Protein AF-A0A074LR70-F1 (afdb_monomer)

Foldseek 3Di:
DDDDDDDDDDDDDDDDDDDDPDDDDDDDDDDLQWDAAPVRKIWGFAADDPCLLVQLDQLADPVQDCDDVSVVLSLLSSLLSRTQDINNDGDDDHRHSVSSVVVCVVGDPVRVVVSSQSRCVNHVVNDDDD

Secondary structure (DSSP, 8-state):
----------------PPP--PPP---PPPPTTEEE-TTS-EEEE----HHHHHHHHHHH-TT---STHHHHHHHHHHHHHHEEEETTBPPP---SHHHHHHHHTTS-HHHHHHHHHHHHHHTT------

Radius of gyration: 28.45 Å; Cα contacts (8 Å, |Δi|>4): 104; chains: 1; bounding box: 38×55×102 Å

Structure (mmCIF, N/CA/C/O backbone):
data_AF-A0A074LR70-F1
#
_entry.id   AF-A0A074LR70-F1
#
loop_
_atom_site.group_PDB
_atom_site.id
_atom_site.type_symbol
_atom_site.label_atom_id
_atom_site.label_alt_id
_atom_site.label_comp_id
_atom_site.label_asym_id
_atom_site.label_entity_id
_atom_site.label_seq_id
_atom_site.pdbx_PDB_ins_code
_atom_site.Cartn_x
_atom_site.Cartn_y
_atom_site.Cartn_z
_atom_site.occupancy
_atom_site.B_iso_or_equiv
_atom_site.auth_seq_id
_atom_site.auth_comp_id
_atom_site.auth_asym_id
_atom_site.auth_atom_id
_atom_site.pdbx_PDB_model_num
ATOM 1 N N . MET A 1 1 ? -0.234 -35.221 83.833 1.00 46.09 1 MET A N 1
ATOM 2 C CA . MET A 1 1 ? -0.539 -33.878 83.289 1.00 46.09 1 MET A CA 1
ATOM 3 C C . MET A 1 1 ? -1.873 -33.954 82.556 1.00 46.09 1 MET A C 1
ATOM 5 O O . MET A 1 1 ? -2.263 -35.048 82.176 1.00 46.09 1 MET A O 1
ATOM 9 N N . GLN A 1 2 ? -2.589 -32.832 82.534 1.00 43.56 2 GLN A N 1
ATOM 10 C CA . GLN A 1 2 ? -4.048 -32.670 82.440 1.00 43.56 2 GLN A CA 1
ATOM 11 C C . GLN A 1 2 ? -4.675 -32.952 81.057 1.00 43.56 2 GLN A C 1
ATOM 13 O O . GLN A 1 2 ? -3.979 -33.012 80.049 1.00 43.56 2 GLN A O 1
ATOM 18 N N . ALA A 1 3 ? -6.004 -33.118 81.071 1.00 54.56 3 ALA A N 1
ATOM 19 C CA . ALA A 1 3 ? -6.923 -33.353 79.954 1.00 54.56 3 ALA A CA 1
ATOM 20 C C . ALA A 1 3 ? -7.466 -32.050 79.320 1.00 54.56 3 ALA A C 1
ATOM 22 O O . ALA A 1 3 ? -7.528 -31.045 80.021 1.00 54.56 3 ALA A O 1
ATOM 23 N N . GLN A 1 4 ? -7.909 -32.109 78.051 1.00 48.75 4 GLN A N 1
ATOM 24 C CA . GLN A 1 4 ? -8.969 -31.290 77.398 1.00 48.75 4 GLN A CA 1
ATOM 25 C C . GLN A 1 4 ? -9.062 -31.721 75.911 1.00 48.75 4 GLN A C 1
ATOM 27 O O . GLN A 1 4 ? -8.036 -31.737 75.241 1.00 48.75 4 GLN A O 1
ATOM 32 N N . GLU A 1 5 ? -10.123 -32.351 75.383 1.00 49.53 5 GLU A N 1
ATOM 33 C CA . GLU A 1 5 ? -11.541 -31.972 75.132 1.00 49.53 5 GLU A CA 1
ATOM 34 C C . GLU A 1 5 ? -11.805 -31.216 73.803 1.00 49.53 5 GLU A C 1
ATOM 36 O O . GLU A 1 5 ? -11.269 -30.135 73.615 1.00 49.53 5 GLU A O 1
ATOM 41 N N . PHE A 1 6 ? -12.673 -31.825 72.954 1.00 46.03 6 PHE A N 1
ATOM 42 C CA . PHE A 1 6 ? -13.785 -31.277 72.115 1.00 46.03 6 PHE A CA 1
ATOM 43 C C . PHE A 1 6 ? -13.500 -30.060 71.173 1.00 46.03 6 PHE A C 1
ATOM 45 O O . PHE A 1 6 ? -12.824 -29.126 71.559 1.00 46.03 6 PHE A O 1
ATOM 52 N N . ASN A 1 7 ? -14.002 -29.877 69.934 1.00 51.22 7 ASN A N 1
ATOM 53 C CA . ASN A 1 7 ? -15.257 -30.232 69.241 1.00 51.22 7 ASN A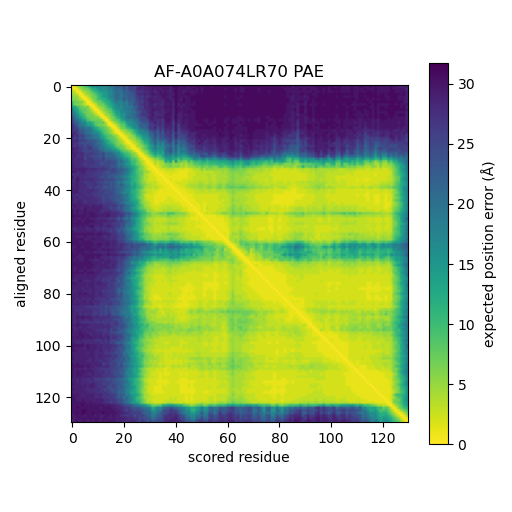 CA 1
ATOM 54 C C . ASN A 1 7 ? -15.158 -29.811 67.717 1.00 51.22 7 ASN A C 1
ATOM 56 O O . ASN A 1 7 ? -14.032 -29.735 67.233 1.00 51.22 7 ASN A O 1
ATOM 60 N N . PRO A 1 8 ? -16.221 -29.556 66.904 1.00 52.00 8 PRO A N 1
ATOM 61 C CA . PRO A 1 8 ? -16.494 -30.244 65.636 1.00 52.00 8 PRO A CA 1
ATOM 62 C C . PRO A 1 8 ? -16.495 -29.337 64.368 1.00 52.00 8 PRO A C 1
ATOM 64 O O . PRO A 1 8 ? -16.142 -28.164 64.399 1.00 52.00 8 PRO A O 1
ATOM 67 N N . GLN A 1 9 ? -16.904 -29.940 63.247 1.00 51.19 9 GLN A N 1
ATOM 68 C CA . GLN A 1 9 ? -17.071 -29.441 61.869 1.00 51.19 9 GLN A CA 1
ATOM 69 C C . GLN A 1 9 ? -17.508 -27.971 61.679 1.00 51.19 9 GLN A C 1
ATOM 71 O O . GLN A 1 9 ? -18.449 -27.505 62.316 1.00 51.19 9 GLN A O 1
ATOM 76 N N . VAL A 1 10 ? -16.934 -27.314 60.660 1.00 52.88 10 VAL A N 1
ATOM 77 C CA . VAL A 1 10 ? -17.506 -26.120 60.012 1.00 52.88 10 VAL A CA 1
ATOM 78 C C . VAL A 1 10 ? -17.756 -26.440 58.536 1.00 52.88 10 VAL A C 1
ATOM 80 O O . VAL A 1 10 ? -16.824 -26.671 57.767 1.00 52.88 10 VAL A O 1
ATOM 83 N N . VAL A 1 11 ? -19.035 -26.486 58.170 1.00 49.78 11 VAL A N 1
ATOM 84 C CA . VAL A 1 11 ? -19.542 -26.535 56.794 1.00 49.78 11 VAL A CA 1
ATOM 85 C C . VAL A 1 11 ? -19.452 -25.118 56.226 1.00 49.78 11 VAL A C 1
ATOM 87 O O . VAL A 1 11 ? -19.968 -24.187 56.837 1.00 49.78 11 VAL A O 1
ATOM 90 N N . VAL A 1 12 ? -18.789 -24.939 55.083 1.00 54.06 12 VAL A N 1
ATOM 91 C CA . VAL A 1 12 ? -18.760 -23.654 54.370 1.00 54.06 12 VAL A CA 1
ATOM 92 C C . VAL A 1 12 ? -19.828 -23.702 53.278 1.00 54.06 12 VAL A C 1
ATOM 94 O O . VAL A 1 12 ? -19.651 -24.367 52.260 1.00 54.06 12 VAL A O 1
ATOM 97 N N . GLU A 1 13 ? -20.953 -23.026 53.513 1.00 47.84 13 GLU A N 1
ATOM 98 C CA . GLU A 1 13 ? -21.929 -22.684 52.475 1.00 47.84 13 GLU A CA 1
ATOM 99 C C . GLU A 1 13 ? -21.317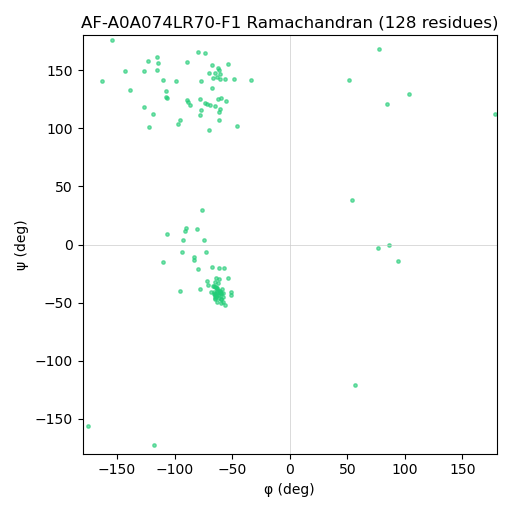 -21.635 51.537 1.00 47.84 13 GLU A C 1
ATOM 101 O O . GLU A 1 13 ? -20.962 -20.537 51.962 1.00 47.84 13 GLU A O 1
ATOM 106 N N . THR A 1 14 ? -21.200 -21.958 50.251 1.00 51.75 14 THR A N 1
ATOM 107 C CA . THR A 1 14 ? -20.875 -20.991 49.198 1.00 51.75 14 THR A CA 1
ATOM 108 C C . THR A 1 14 ? -22.168 -20.502 48.552 1.00 51.75 14 THR A C 1
ATOM 110 O O . THR A 1 14 ? -22.810 -21.237 47.799 1.00 51.75 14 THR A O 1
ATOM 113 N N . THR A 1 15 ? -22.559 -19.264 48.840 1.00 60.59 15 THR A N 1
ATOM 114 C CA . THR A 1 15 ? -23.573 -18.514 48.084 1.00 60.59 15 THR A CA 1
ATOM 115 C C . THR A 1 15 ? -23.124 -18.271 46.634 1.00 60.59 15 THR A C 1
ATOM 117 O O . THR A 1 15 ? -21.937 -18.036 46.411 1.00 60.59 15 THR A O 1
ATOM 120 N N . PRO A 1 16 ? -24.036 -18.288 45.640 1.00 54.25 16 PRO A N 1
ATOM 121 C CA . PRO A 1 16 ? -23.706 -17.940 44.262 1.00 54.25 16 PRO A CA 1
ATOM 122 C C . PRO A 1 16 ? -23.604 -16.414 44.107 1.00 54.25 16 PRO A C 1
ATOM 124 O O . PRO A 1 16 ? -24.590 -15.696 44.277 1.00 54.25 16 PRO A O 1
ATOM 127 N N . ASP A 1 17 ? -22.400 -15.936 43.792 1.00 55.59 17 ASP A N 1
ATOM 128 C CA . ASP A 1 17 ? -22.114 -14.535 43.482 1.00 55.59 17 ASP A CA 1
ATOM 129 C C . ASP A 1 17 ? -22.893 -14.039 42.252 1.00 55.59 17 ASP A C 1
ATOM 131 O O . ASP A 1 17 ? -23.093 -14.747 41.261 1.00 55.59 17 ASP A O 1
ATOM 135 N N . ALA A 1 18 ? -23.331 -12.784 42.347 1.00 56.88 18 ALA A N 1
ATOM 136 C CA . ALA A 1 18 ? -24.064 -12.037 41.335 1.00 56.88 18 ALA A CA 1
ATOM 137 C C . ALA A 1 18 ? -23.350 -12.010 39.961 1.00 56.88 18 ALA A C 1
ATOM 139 O O . ALA A 1 18 ? -22.122 -12.105 39.896 1.00 56.88 18 ALA A O 1
ATOM 140 N N . PRO A 1 19 ? -24.086 -11.827 38.844 1.00 55.53 19 PRO A N 1
ATOM 141 C CA . PRO A 1 19 ? -23.482 -11.759 37.518 1.00 55.53 19 PRO A CA 1
ATOM 142 C C . PRO A 1 19 ? -22.504 -10.582 37.431 1.00 55.53 19 PRO A C 1
ATOM 144 O O . PRO A 1 19 ? -22.886 -9.416 37.541 1.00 55.53 19 PRO A O 1
ATOM 147 N N . VAL A 1 20 ? -21.228 -10.906 37.214 1.00 59.81 20 VAL A N 1
ATOM 148 C CA . VAL A 1 20 ? -20.160 -9.942 36.947 1.00 59.81 20 VAL A CA 1
ATOM 149 C C . VAL A 1 20 ? -20.504 -9.199 35.658 1.00 59.81 20 VAL A C 1
ATOM 151 O O . VAL A 1 20 ? -20.436 -9.755 34.562 1.00 59.81 20 VAL A O 1
ATOM 154 N N . SER A 1 21 ? -20.901 -7.935 35.792 1.00 54.88 21 SER A N 1
ATOM 155 C CA . SER A 1 21 ? -21.098 -7.033 34.661 1.00 54.88 21 SER A CA 1
ATOM 156 C C . SER A 1 21 ? -19.726 -6.699 34.078 1.00 54.88 21 SER A C 1
ATOM 158 O O . SER A 1 21 ? -18.981 -5.887 34.628 1.00 54.88 21 SER A O 1
ATOM 160 N N . VAL A 1 22 ? -19.347 -7.397 33.008 1.00 56.09 22 VAL A N 1
ATOM 161 C CA . VAL A 1 22 ? -18.091 -7.142 32.300 1.00 56.09 22 VAL A CA 1
ATOM 162 C C . VAL A 1 22 ? -18.264 -5.841 31.509 1.00 56.09 22 VAL A C 1
ATOM 164 O O . VAL A 1 22 ? -19.188 -5.759 30.694 1.00 56.09 22 VAL A O 1
ATOM 167 N N . PRO A 1 23 ? -17.429 -4.810 31.721 1.00 52.78 23 PRO A N 1
ATOM 168 C CA . PRO A 1 23 ? -17.525 -3.586 30.942 1.00 52.78 23 PRO A CA 1
ATOM 169 C C . PRO A 1 23 ? -17.263 -3.895 29.463 1.00 52.78 23 PRO A C 1
ATOM 171 O O . PRO A 1 23 ? -16.240 -4.476 29.101 1.00 52.78 23 PRO A O 1
ATOM 174 N N . VAL A 1 24 ? -18.210 -3.507 28.608 1.00 57.28 24 VAL A N 1
ATOM 175 C CA . VAL A 1 24 ? -18.059 -3.536 27.149 1.00 57.28 24 VAL A CA 1
ATOM 176 C C . VAL A 1 24 ? -16.865 -2.644 26.794 1.00 57.28 24 VAL A C 1
ATOM 178 O O . VAL A 1 24 ? -16.859 -1.487 27.222 1.00 57.28 24 VAL A O 1
ATOM 181 N N . PRO A 1 25 ? -15.852 -3.127 26.049 1.00 47.97 25 PRO A N 1
ATOM 182 C CA . PRO A 1 25 ? -14.717 -2.295 25.683 1.00 47.97 25 PRO A CA 1
ATOM 183 C C . PRO A 1 25 ? -15.218 -1.117 24.845 1.00 47.97 25 PRO A C 1
ATOM 185 O O . PRO A 1 25 ? -15.740 -1.277 23.740 1.00 47.97 25 PRO A O 1
ATOM 188 N N . THR A 1 26 ? -15.089 0.076 25.416 1.00 52.81 26 THR A N 1
ATOM 189 C CA . THR A 1 26 ? -15.268 1.354 24.739 1.00 52.81 26 THR A CA 1
ATOM 190 C C . THR A 1 26 ? -14.323 1.412 23.543 1.00 52.81 26 THR A C 1
ATOM 192 O O . THR A 1 26 ? -13.207 0.898 23.608 1.00 52.81 26 THR A O 1
ATOM 195 N N . SER A 1 27 ? -14.791 1.998 22.433 1.00 54.16 27 SER A N 1
ATOM 196 C CA . SER A 1 27 ? -14.010 2.187 21.203 1.00 54.16 27 SER A CA 1
ATOM 197 C C . SER A 1 27 ? -12.617 2.720 21.537 1.00 54.16 27 SER A C 1
ATOM 199 O O . SER A 1 27 ? -12.467 3.900 21.838 1.00 54.16 27 SER A O 1
ATOM 201 N N . GLN A 1 28 ? -11.608 1.849 21.508 1.00 58.81 28 GLN A N 1
ATOM 202 C CA . GLN A 1 28 ? -10.220 2.282 21.560 1.00 58.81 28 GLN A CA 1
ATOM 203 C C . GLN A 1 28 ? -9.960 3.084 20.287 1.00 58.81 28 GLN A C 1
ATOM 205 O O . GLN A 1 28 ? -10.124 2.558 19.181 1.00 58.81 28 GLN A O 1
ATOM 210 N N . GLU A 1 29 ? -9.597 4.357 20.441 1.00 70.19 29 GLU A N 1
ATOM 211 C CA . GLU A 1 29 ? -9.075 5.148 19.333 1.00 70.19 29 GLU A CA 1
ATOM 212 C C . GLU A 1 29 ? -7.872 4.407 18.747 1.00 70.19 29 GLU A C 1
ATOM 214 O O . GLU A 1 29 ? -6.933 4.040 19.457 1.00 70.19 29 GLU A O 1
ATOM 219 N N . LEU A 1 30 ? -7.936 4.117 17.448 1.00 77.25 30 LEU A N 1
ATOM 220 C CA . LEU A 1 30 ? -6.825 3.480 16.758 1.00 77.25 30 LEU A CA 1
ATOM 221 C C . LEU A 1 30 ? -5.641 4.455 16.717 1.00 77.25 30 LEU A C 1
ATOM 223 O O . LEU A 1 30 ? -5.856 5.654 16.509 1.00 77.25 30 LEU A O 1
ATOM 227 N N . PRO A 1 31 ? -4.399 3.959 16.842 1.00 83.12 31 PRO A N 1
ATOM 228 C CA . PRO A 1 31 ? -3.215 4.741 16.525 1.00 83.12 31 PRO A CA 1
ATOM 229 C C . PRO A 1 31 ? -3.359 5.430 15.164 1.00 83.12 31 PRO A C 1
ATOM 231 O O . PRO A 1 31 ? -3.898 4.853 14.219 1.00 83.12 31 PRO A O 1
ATOM 234 N N . PHE A 1 32 ? -2.853 6.659 15.053 1.00 88.06 32 PHE A N 1
ATOM 235 C CA . PHE A 1 32 ? -2.977 7.487 13.845 1.00 88.06 32 PHE A CA 1
ATOM 236 C C . PHE A 1 32 ? -2.498 6.784 12.568 1.00 88.06 32 PHE A C 1
ATOM 238 O O . PHE A 1 32 ? -3.001 7.070 11.486 1.00 88.06 32 PHE A O 1
ATOM 245 N N . ASN A 1 33 ? -1.541 5.866 12.699 1.00 93.19 33 ASN A N 1
ATOM 246 C CA . ASN A 1 33 ? -0.932 5.114 11.612 1.00 93.19 33 ASN A CA 1
ATOM 247 C C . ASN A 1 33 ? -1.652 3.786 11.295 1.00 93.19 33 ASN A C 1
ATOM 249 O O . ASN A 1 33 ? -1.088 2.928 10.614 1.00 93.19 33 ASN A O 1
ATOM 253 N N . GLN A 1 34 ? -2.874 3.590 11.800 1.00 94.56 34 GLN A N 1
ATOM 254 C CA . GLN A 1 34 ? -3.641 2.360 11.630 1.00 94.56 34 GLN A CA 1
ATOM 255 C C . GLN A 1 34 ? -5.038 2.607 11.067 1.00 94.56 34 GLN A C 1
ATOM 257 O O . GLN A 1 34 ? -5.687 3.617 11.336 1.00 94.56 34 GLN A O 1
ATOM 262 N N . VAL A 1 35 ? -5.540 1.632 10.308 1.00 94.44 35 VAL A N 1
ATOM 263 C CA . VAL A 1 35 ? -6.902 1.656 9.776 1.00 94.44 35 VAL A CA 1
ATOM 264 C C . VAL A 1 35 ? -7.568 0.289 9.865 1.00 94.44 35 VAL A C 1
ATOM 266 O O . VAL A 1 35 ? -6.999 -0.734 9.486 1.00 94.44 35 VAL A O 1
ATOM 269 N N . ARG A 1 36 ? -8.810 0.272 10.364 1.00 94.56 36 ARG A N 1
ATOM 270 C CA . ARG A 1 36 ? -9.641 -0.935 10.423 1.00 94.56 36 ARG A CA 1
ATOM 271 C C . ARG A 1 36 ? -10.457 -1.093 9.141 1.00 94.56 36 ARG A C 1
ATOM 273 O O . ARG A 1 36 ? -11.227 -0.206 8.742 1.00 94.56 36 ARG A O 1
ATOM 280 N N . LEU A 1 37 ? -10.291 -2.244 8.503 1.00 94.25 37 LEU A N 1
ATOM 281 C CA . LEU A 1 37 ? -10.990 -2.614 7.281 1.00 94.25 37 LEU A CA 1
ATOM 282 C C . LEU A 1 37 ? -12.412 -3.093 7.588 1.00 94.25 37 LEU A C 1
ATOM 284 O O . LEU A 1 37 ? -12.779 -3.371 8.730 1.00 94.25 37 LEU A O 1
ATOM 288 N N . SER A 1 38 ? -13.243 -3.178 6.553 1.00 92.00 38 SER A 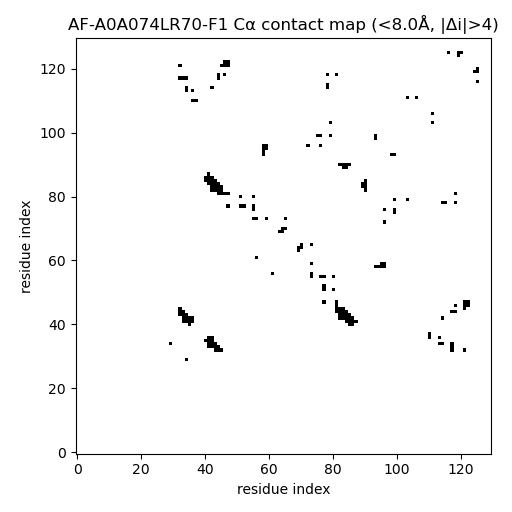N 1
ATOM 289 C CA . SER A 1 38 ? -14.647 -3.577 6.693 1.00 92.00 38 SER A CA 1
ATOM 290 C C . SER A 1 38 ? -14.842 -5.035 7.114 1.00 92.00 38 SER A C 1
ATOM 292 O O . SER A 1 38 ? -15.935 -5.390 7.538 1.00 92.00 38 SER A O 1
ATOM 294 N N . ASP A 1 39 ? -13.830 -5.881 6.939 1.00 90.50 39 ASP A N 1
ATOM 295 C CA . ASP A 1 39 ? -13.821 -7.286 7.361 1.00 90.50 39 ASP A CA 1
ATOM 296 C C . ASP A 1 39 ? -13.214 -7.487 8.761 1.00 90.50 39 ASP A C 1
ATOM 298 O O . ASP A 1 39 ? -13.098 -8.617 9.221 1.00 90.50 39 ASP A O 1
ATOM 302 N N . GLY A 1 40 ? -12.860 -6.398 9.450 1.00 90.88 40 GLY A N 1
ATOM 303 C CA . GLY A 1 40 ? -12.300 -6.424 10.798 1.00 90.88 40 GLY A CA 1
ATOM 304 C C . GLY A 1 40 ? -10.775 -6.417 10.851 1.00 90.88 40 GLY A C 1
ATOM 305 O O . GLY A 1 40 ? -10.249 -6.086 11.917 1.00 90.88 40 GLY A O 1
ATOM 306 N N . ARG A 1 41 ? -10.085 -6.682 9.727 1.00 93.56 41 ARG A N 1
ATOM 307 C CA . ARG A 1 41 ? -8.617 -6.663 9.660 1.00 93.56 41 ARG A CA 1
ATOM 308 C C . ARG A 1 41 ? -8.058 -5.287 9.999 1.00 93.56 41 ARG A C 1
ATOM 310 O O . ARG A 1 41 ? -8.656 -4.258 9.664 1.00 93.56 41 ARG A O 1
ATOM 317 N N . LEU A 1 42 ? -6.884 -5.270 10.620 1.00 95.19 42 LEU A N 1
ATOM 318 C CA . LEU A 1 42 ? -6.160 -4.045 10.955 1.00 95.19 42 LEU A CA 1
ATOM 319 C C . LEU A 1 42 ? -4.950 -3.863 10.038 1.00 95.19 42 LEU A C 1
ATOM 321 O O . LEU A 1 42 ? -4.112 -4.757 9.942 1.00 95.19 42 LEU A O 1
ATOM 325 N N . VAL A 1 43 ? -4.847 -2.709 9.382 1.00 96.31 43 VAL A N 1
ATOM 326 C CA . VAL A 1 43 ? -3.685 -2.342 8.563 1.00 96.31 43 VAL A CA 1
ATOM 327 C C . VAL A 1 43 ? -2.885 -1.273 9.292 1.00 96.31 43 VAL A C 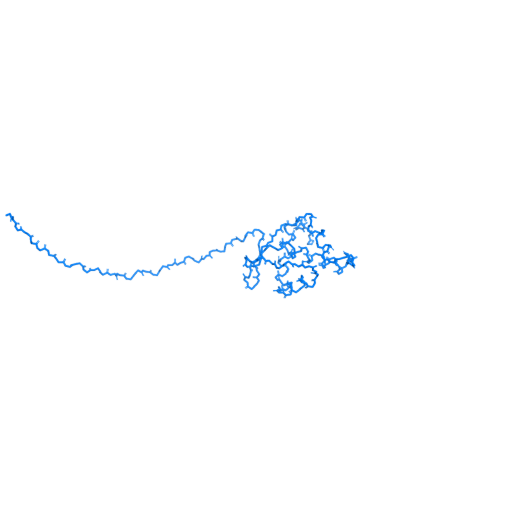1
ATOM 329 O O . VAL A 1 43 ? -3.443 -0.249 9.678 1.00 96.31 43 VAL A O 1
ATOM 332 N N . GLU A 1 44 ? -1.590 -1.513 9.466 1.00 96.56 44 GLU A N 1
ATOM 333 C CA . GLU A 1 44 ? -0.621 -0.571 10.029 1.00 96.56 44 GLU A CA 1
ATOM 334 C C . GLU A 1 44 ? 0.294 -0.061 8.916 1.00 96.56 44 GLU A C 1
ATOM 336 O O . GLU A 1 44 ? 0.832 -0.851 8.134 1.00 96.56 44 GLU A O 1
ATOM 341 N N . MET A 1 45 ? 0.480 1.254 8.853 1.00 96.94 45 MET A N 1
ATOM 342 C CA . MET A 1 45 ? 1.298 1.921 7.844 1.00 96.94 45 MET A CA 1
ATOM 343 C C . MET A 1 45 ? 2.397 2.758 8.501 1.00 96.94 45 MET A C 1
ATOM 345 O O . MET A 1 45 ? 2.295 3.153 9.662 1.00 96.94 45 MET A O 1
ATOM 349 N N . ARG A 1 46 ? 3.455 3.034 7.745 1.00 95.31 46 ARG A N 1
ATOM 350 C CA . ARG A 1 46 ? 4.487 4.017 8.092 1.00 95.31 46 ARG A CA 1
ATOM 351 C C . ARG A 1 46 ? 4.485 5.161 7.088 1.00 95.31 46 ARG A C 1
ATOM 353 O O . ARG A 1 46 ? 3.992 5.013 5.974 1.00 95.31 46 ARG A O 1
ATOM 360 N N . GLU A 1 47 ? 5.084 6.273 7.474 1.00 94.69 47 GLU A N 1
ATOM 361 C CA . GLU A 1 47 ? 5.435 7.333 6.535 1.00 94.69 47 GLU A CA 1
ATOM 362 C C . GLU A 1 47 ? 6.425 6.812 5.476 1.00 94.69 47 GLU A C 1
ATOM 364 O O . GLU A 1 47 ? 7.206 5.874 5.721 1.00 94.69 47 GLU A O 1
ATOM 369 N N . MET A 1 48 ? 6.362 7.391 4.279 1.00 94.50 48 MET A N 1
AT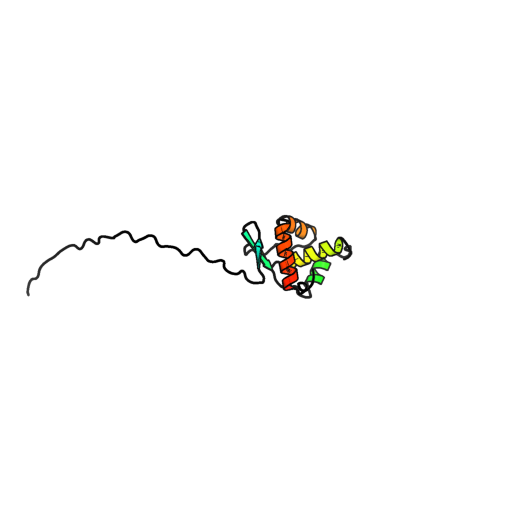OM 370 C CA . MET A 1 48 ? 7.355 7.156 3.244 1.00 94.50 48 MET A CA 1
ATOM 371 C C . MET A 1 48 ? 8.712 7.686 3.682 1.00 94.50 48 MET A C 1
ATOM 373 O O . MET A 1 48 ? 8.841 8.696 4.364 1.00 94.50 48 MET A O 1
ATOM 377 N N . ILE A 1 49 ? 9.748 7.001 3.223 1.00 91.88 49 ILE A N 1
ATOM 378 C CA . ILE A 1 49 ? 11.117 7.495 3.295 1.00 91.88 49 ILE A CA 1
ATOM 379 C C . ILE A 1 49 ? 11.628 7.730 1.878 1.00 91.88 49 ILE A C 1
ATOM 381 O O . ILE A 1 49 ? 11.172 7.080 0.937 1.00 91.88 49 ILE A O 1
ATOM 385 N N . GLY A 1 50 ? 12.620 8.607 1.715 1.00 85.06 50 GLY A N 1
ATOM 386 C CA . GLY A 1 50 ? 13.129 8.980 0.386 1.00 85.06 50 GLY A CA 1
ATOM 387 C C . GLY A 1 50 ? 13.634 7.806 -0.470 1.00 85.06 50 GLY A C 1
ATOM 388 O O . GLY A 1 50 ? 13.694 7.913 -1.689 1.00 85.06 50 GLY A O 1
ATOM 389 N N . SER A 1 51 ? 13.964 6.658 0.131 1.00 91.56 51 SER A N 1
ATOM 390 C CA . SER A 1 51 ? 14.371 5.461 -0.613 1.00 91.56 51 SER A CA 1
ATOM 391 C C . SER A 1 51 ? 13.207 4.618 -1.147 1.00 91.56 51 SER A C 1
ATOM 393 O O . SER A 1 51 ? 13.442 3.754 -1.992 1.00 91.56 51 SER A O 1
ATOM 395 N N . ASP A 1 52 ? 11.965 4.838 -0.705 1.00 92.06 52 ASP A N 1
ATOM 396 C CA . ASP A 1 52 ? 10.820 4.032 -1.148 1.00 92.06 52 ASP A CA 1
ATOM 397 C C . ASP A 1 52 ? 10.526 4.215 -2.634 1.00 92.06 52 ASP A C 1
ATOM 399 O O . ASP A 1 52 ? 10.295 3.230 -3.335 1.00 92.06 52 ASP A O 1
ATOM 403 N N . GLU A 1 53 ? 10.606 5.447 -3.130 1.00 90.62 53 GLU A N 1
ATOM 404 C CA . GLU A 1 53 ? 10.412 5.757 -4.548 1.00 90.62 53 GLU A CA 1
ATOM 405 C C . GLU A 1 53 ? 11.451 5.058 -5.423 1.00 90.62 53 GLU A C 1
ATOM 407 O O . GLU A 1 53 ? 11.103 4.445 -6.431 1.00 90.62 53 GLU A O 1
ATOM 412 N N . MET A 1 54 ? 12.720 5.073 -4.999 1.00 90.00 54 MET A N 1
ATOM 413 C CA . MET A 1 54 ? 13.804 4.392 -5.709 1.00 90.00 54 MET A CA 1
ATOM 414 C C . MET A 1 54 ? 13.597 2.874 -5.740 1.00 90.00 54 MET A C 1
ATOM 416 O O . MET A 1 54 ? 13.822 2.234 -6.767 1.00 90.00 54 MET A O 1
ATOM 420 N N . ILE A 1 55 ? 13.156 2.289 -4.622 1.00 90.44 55 ILE A N 1
ATOM 421 C CA . ILE A 1 55 ? 12.878 0.852 -4.527 1.00 90.44 55 ILE A CA 1
ATOM 422 C C . ILE A 1 55 ? 11.713 0.475 -5.444 1.00 90.44 55 ILE A C 1
ATOM 424 O O . ILE A 1 55 ? 11.827 -0.489 -6.200 1.00 90.44 55 ILE A O 1
ATOM 428 N N . VAL A 1 56 ? 10.616 1.235 -5.406 1.00 91.12 56 VAL A N 1
ATOM 429 C CA . VAL A 1 56 ? 9.435 0.980 -6.241 1.00 91.12 56 VAL A CA 1
ATOM 430 C C . VAL A 1 56 ? 9.758 1.162 -7.724 1.00 91.12 56 VAL A C 1
ATOM 432 O O . VAL A 1 56 ? 9.397 0.304 -8.528 1.00 91.12 56 VAL A O 1
ATOM 435 N N . ALA A 1 57 ? 10.502 2.206 -8.096 1.00 88.81 57 ALA A N 1
ATOM 436 C CA . ALA A 1 57 ? 10.971 2.393 -9.469 1.00 88.81 57 ALA A CA 1
ATOM 437 C C . ALA A 1 57 ? 11.816 1.196 -9.944 1.00 88.81 57 ALA A C 1
ATOM 439 O O . ALA A 1 57 ? 11.621 0.691 -11.049 1.00 88.81 57 ALA A O 1
ATOM 440 N N . GLY A 1 58 ? 12.697 0.677 -9.082 1.00 87.44 58 GLY A N 1
ATOM 441 C CA . GLY A 1 58 ? 13.472 -0.532 -9.360 1.00 87.44 58 GLY A CA 1
ATOM 442 C C . GLY A 1 58 ? 12.618 -1.798 -9.515 1.00 87.44 58 GLY A C 1
ATOM 443 O O . GLY A 1 58 ? 12.922 -2.631 -10.365 1.00 87.44 58 GLY A O 1
ATOM 444 N N . GLN A 1 59 ? 11.541 -1.940 -8.734 1.00 87.06 59 GLN A N 1
ATOM 445 C CA . GLN A 1 59 ? 10.609 -3.079 -8.807 1.00 87.06 59 GLN A CA 1
ATOM 446 C C . GLN A 1 59 ? 9.739 -3.067 -10.068 1.00 87.06 59 GLN A C 1
ATOM 448 O O . GLN A 1 59 ? 9.397 -4.128 -10.587 1.00 87.06 59 GLN A O 1
ATOM 453 N N . LEU A 1 60 ? 9.358 -1.881 -10.545 1.00 85.00 60 LEU A N 1
ATOM 454 C CA . LEU A 1 60 ? 8.567 -1.716 -11.768 1.00 85.00 60 LEU A CA 1
ATOM 455 C C . LEU A 1 60 ? 9.425 -1.819 -13.037 1.00 85.00 60 LEU A C 1
ATOM 457 O O . LEU A 1 60 ? 8.912 -2.149 -14.105 1.00 85.00 60 LEU A O 1
ATOM 461 N N . GLY A 1 61 ? 10.736 -1.606 -12.905 1.00 80.62 61 GLY A N 1
ATOM 462 C CA . GLY A 1 61 ? 11.700 -1.705 -13.993 1.00 80.62 61 GLY A CA 1
ATOM 463 C C . GLY A 1 61 ? 11.696 -0.488 -14.924 1.00 80.62 61 GLY A C 1
ATOM 464 O O . GLY A 1 61 ? 10.805 0.356 -14.903 1.00 80.62 61 GLY A O 1
ATOM 465 N N . GLY A 1 62 ? 12.716 -0.400 -15.782 1.00 68.50 62 GLY A N 1
ATOM 466 C CA . GLY A 1 62 ? 12.957 0.762 -16.652 1.00 68.50 62 GLY A CA 1
ATOM 467 C C . GLY A 1 62 ? 12.018 0.917 -17.856 1.00 68.50 62 GLY A C 1
ATOM 468 O O . GLY A 1 62 ? 12.236 1.806 -18.669 1.00 68.50 62 GLY A O 1
ATOM 469 N N . VAL A 1 63 ? 11.007 0.055 -18.002 1.00 61.41 63 VAL A N 1
ATOM 470 C CA . VAL A 1 63 ? 10.007 0.118 -19.093 1.00 61.41 63 VAL A CA 1
ATOM 471 C C . VAL A 1 63 ? 8.763 0.907 -18.662 1.00 61.41 63 VAL A C 1
ATOM 473 O O . VAL A 1 63 ? 7.855 1.162 -19.447 1.00 61.41 63 VAL A O 1
ATOM 476 N N . PHE A 1 64 ? 8.706 1.285 -17.390 1.00 71.44 64 PHE A N 1
ATOM 477 C CA . PHE A 1 64 ? 7.560 1.940 -16.804 1.00 71.44 64 PHE A CA 1
ATOM 478 C C . PHE A 1 64 ? 7.616 3.459 -16.989 1.00 71.44 64 PHE A C 1
ATOM 480 O O . PHE A 1 64 ? 8.522 4.124 -16.488 1.00 71.44 64 PHE A O 1
ATOM 487 N N . GLU A 1 65 ? 6.612 4.017 -17.665 1.00 74.81 65 GLU A N 1
ATOM 488 C CA . GLU A 1 65 ? 6.424 5.464 -17.748 1.00 74.81 65 GLU A CA 1
ATOM 489 C C . GLU A 1 65 ? 5.569 5.951 -16.569 1.00 74.81 65 GLU A C 1
ATOM 491 O O . GLU A 1 65 ? 4.426 5.514 -16.437 1.00 74.81 65 GLU A O 1
ATOM 496 N N . PRO A 1 66 ? 6.043 6.888 -15.729 1.00 71.50 66 PRO A N 1
ATOM 497 C CA . PRO A 1 66 ? 5.308 7.373 -14.557 1.00 71.50 66 PRO A CA 1
ATOM 498 C C . PRO A 1 66 ? 4.164 8.348 -14.906 1.00 71.50 66 PRO A C 1
ATOM 500 O O . PRO A 1 66 ? 3.809 9.203 -14.102 1.00 71.50 66 PRO A O 1
ATOM 503 N N . ASN A 1 67 ? 3.559 8.219 -16.089 1.00 78.62 67 ASN A N 1
ATOM 504 C CA . ASN A 1 67 ? 2.484 9.082 -16.578 1.00 78.62 67 ASN A CA 1
ATOM 505 C C . ASN A 1 67 ? 1.178 8.290 -16.756 1.00 78.62 67 ASN A C 1
ATOM 507 O O . ASN A 1 67 ? 1.185 7.091 -17.036 1.00 78.62 67 ASN A O 1
ATOM 511 N N . GLY A 1 68 ? 0.032 8.958 -16.591 1.00 85.00 68 GLY A N 1
ATOM 512 C CA . GLY A 1 68 ? -1.290 8.351 -16.790 1.00 85.00 68 GLY A CA 1
ATOM 513 C C . GLY A 1 68 ? -1.516 7.105 -15.923 1.00 85.00 68 GLY A C 1
ATOM 514 O O . GLY A 1 68 ? -1.443 7.170 -14.697 1.00 85.00 68 GLY A O 1
ATOM 515 N N . ALA A 1 69 ? -1.781 5.958 -16.559 1.00 83.75 69 ALA A N 1
ATOM 516 C CA . ALA A 1 69 ? -1.968 4.681 -15.864 1.00 83.75 69 ALA A CA 1
ATOM 517 C C . ALA A 1 69 ? -0.720 4.238 -15.079 1.00 83.75 69 ALA A C 1
ATOM 519 O O . ALA A 1 69 ? -0.847 3.595 -14.036 1.00 83.75 69 ALA A O 1
ATOM 520 N N . GLY A 1 70 ? 0.474 4.624 -15.538 1.00 84.81 70 GLY A N 1
ATOM 521 C CA . GLY A 1 70 ? 1.710 4.381 -14.811 1.00 84.81 70 GLY A CA 1
ATOM 522 C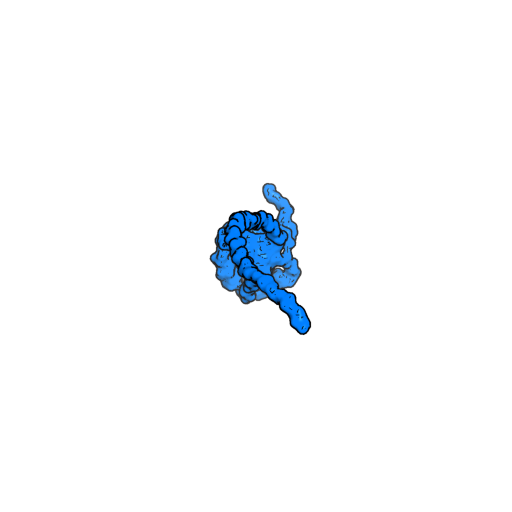 C . GLY A 1 70 ? 1.723 5.106 -13.471 1.00 84.81 70 GLY A C 1
ATOM 523 O O . GLY A 1 70 ? 1.883 4.466 -12.443 1.00 84.81 70 GLY A O 1
ATOM 524 N N . ALA A 1 71 ? 1.407 6.400 -13.414 1.00 86.94 71 ALA A N 1
ATOM 525 C CA . ALA A 1 71 ? 1.352 7.134 -12.142 1.00 86.94 71 ALA A CA 1
ATOM 526 C C . ALA A 1 71 ? 0.487 6.425 -11.073 1.00 86.94 71 ALA A C 1
ATOM 528 O O . ALA A 1 71 ? 0.890 6.296 -9.916 1.00 86.94 71 ALA A O 1
ATOM 529 N N . VAL A 1 72 ? -0.660 5.866 -11.481 1.00 88.31 72 VAL A N 1
ATOM 530 C CA . VAL A 1 72 ? -1.555 5.096 -10.598 1.00 88.31 72 VAL A CA 1
ATOM 531 C C . VAL A 1 72 ? -0.895 3.811 -10.090 1.00 88.31 72 VAL A C 1
ATOM 533 O O . VAL A 1 72 ? -1.012 3.476 -8.909 1.00 88.31 72 VAL A O 1
ATOM 536 N N . ILE A 1 73 ? -0.187 3.087 -10.958 1.00 89.38 73 ILE A N 1
ATOM 537 C CA . ILE A 1 73 ? 0.566 1.880 -10.590 1.00 89.38 73 ILE A CA 1
ATOM 538 C C . ILE A 1 73 ? 1.693 2.224 -9.611 1.00 89.38 73 ILE A C 1
ATOM 540 O O . ILE A 1 73 ? 1.844 1.540 -8.598 1.00 89.38 73 ILE A O 1
ATOM 544 N N . PHE A 1 74 ? 2.444 3.294 -9.878 1.00 90.75 74 PHE A N 1
ATOM 545 C CA . PHE A 1 74 ? 3.544 3.749 -9.026 1.00 90.75 74 PHE A CA 1
ATOM 546 C C . PHE A 1 74 ? 3.039 4.071 -7.623 1.00 90.75 74 PHE A C 1
ATOM 548 O O . PHE A 1 74 ? 3.528 3.522 -6.635 1.00 90.75 74 PHE A O 1
ATOM 555 N N . GLN A 1 75 ? 1.975 4.873 -7.545 1.00 91.00 75 GLN A N 1
ATOM 556 C CA . GLN A 1 75 ? 1.341 5.237 -6.285 1.00 91.00 75 GLN A CA 1
ATOM 557 C C . GLN A 1 75 ? 0.784 4.011 -5.552 1.00 91.00 75 GLN A C 1
ATOM 559 O O . GLN A 1 75 ? 0.941 3.887 -4.340 1.00 91.00 75 GLN A O 1
ATOM 564 N N . SER A 1 76 ? 0.183 3.061 -6.273 1.00 91.81 76 SER A N 1
ATOM 565 C CA . SER A 1 76 ? -0.305 1.810 -5.680 1.00 91.81 76 SER A CA 1
ATOM 566 C C . SER A 1 76 ? 0.829 0.999 -5.048 1.00 91.81 76 SER A C 1
ATOM 568 O O . SER A 1 76 ? 0.664 0.456 -3.9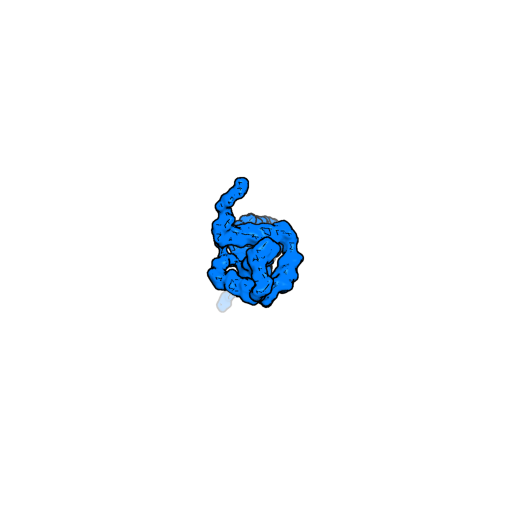54 1.00 91.81 76 SER A O 1
ATOM 570 N N . CYS A 1 77 ? 1.991 0.952 -5.702 1.00 93.00 77 CYS A N 1
ATOM 571 C CA . CYS A 1 77 ? 3.175 0.281 -5.177 1.00 93.00 77 CYS A CA 1
ATOM 572 C C . CYS A 1 77 ? 3.751 1.006 -3.955 1.00 93.00 77 CYS A C 1
ATOM 574 O O . CYS A 1 77 ? 4.090 0.344 -2.976 1.00 93.00 77 CYS A O 1
ATOM 576 N N . LEU A 1 78 ? 3.794 2.342 -3.966 1.00 93.19 78 LEU A N 1
ATOM 577 C CA . LEU A 1 78 ? 4.196 3.144 -2.804 1.00 93.19 78 LEU A CA 1
ATOM 578 C C . LEU A 1 78 ? 3.284 2.897 -1.598 1.00 93.19 78 LEU A C 1
ATOM 580 O O . LEU A 1 78 ? 3.770 2.607 -0.505 1.00 93.19 78 LEU A O 1
ATOM 584 N N . ILE A 1 79 ? 1.965 2.913 -1.802 1.00 94.75 79 ILE A N 1
ATOM 585 C CA . ILE A 1 79 ? 0.986 2.623 -0.748 1.00 94.75 79 ILE A CA 1
ATOM 586 C C . ILE A 1 79 ? 1.267 1.248 -0.137 1.00 94.75 79 ILE A C 1
ATOM 588 O O . ILE A 1 79 ? 1.433 1.134 1.075 1.00 94.75 79 ILE A O 1
ATOM 592 N N . VAL A 1 80 ? 1.394 0.205 -0.960 1.00 94.88 80 VAL A N 1
ATOM 593 C CA . VAL A 1 80 ? 1.666 -1.151 -0.462 1.00 94.88 80 VAL A CA 1
ATOM 594 C C . VAL A 1 80 ? 3.016 -1.239 0.249 1.00 94.88 80 VAL A C 1
ATOM 596 O O . VAL A 1 80 ? 3.125 -1.903 1.277 1.00 94.88 80 VAL A O 1
ATOM 599 N N . ARG A 1 81 ? 4.035 -0.527 -0.236 1.00 93.44 81 ARG A N 1
ATOM 600 C CA . ARG A 1 81 ? 5.375 -0.486 0.364 1.00 93.44 81 ARG A CA 1
ATOM 601 C C . ARG A 1 81 ? 5.397 0.133 1.766 1.00 93.44 81 ARG A C 1
ATOM 603 O O . ARG A 1 81 ? 6.266 -0.218 2.57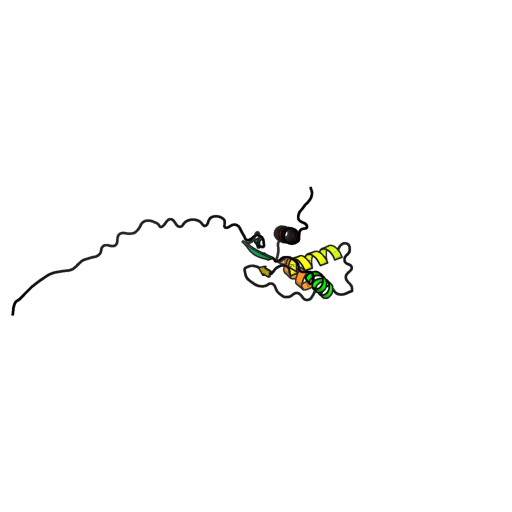1 1.00 93.44 81 ARG A O 1
ATOM 610 N N . THR A 1 82 ? 4.468 1.041 2.051 1.00 95.19 82 THR A N 1
ATOM 611 C CA . THR A 1 82 ? 4.315 1.664 3.375 1.00 95.19 82 THR A CA 1
ATOM 612 C C . THR A 1 82 ? 3.507 0.828 4.366 1.00 95.19 82 THR A C 1
ATOM 614 O O . THR A 1 82 ? 3.513 1.142 5.554 1.00 95.19 82 THR A O 1
ATOM 617 N N . ILE A 1 83 ? 2.845 -0.249 3.929 1.00 95.94 83 ILE A N 1
ATOM 618 C CA . ILE A 1 83 ? 2.153 -1.170 4.837 1.00 95.94 83 ILE A CA 1
ATOM 619 C C . ILE A 1 83 ? 3.199 -1.986 5.599 1.00 95.94 83 ILE A C 1
ATOM 621 O O . ILE A 1 83 ? 4.008 -2.699 5.006 1.00 95.94 83 ILE A O 1
ATOM 625 N N . VAL A 1 84 ? 3.167 -1.883 6.926 1.00 95.56 84 VAL A N 1
ATOM 626 C CA . VAL A 1 84 ? 4.077 -2.594 7.833 1.00 95.56 84 VAL A CA 1
ATOM 627 C C . VAL A 1 84 ? 3.437 -3.887 8.319 1.00 95.56 84 VAL A C 1
ATOM 629 O O . VAL A 1 84 ? 4.116 -4.908 8.393 1.00 95.56 84 VAL A O 1
ATOM 632 N N . LYS A 1 85 ? 2.132 -3.864 8.629 1.00 96.12 85 LYS A N 1
ATOM 633 C CA . LYS A 1 85 ? 1.393 -5.047 9.087 1.00 96.12 85 LYS A CA 1
ATOM 634 C C . LYS A 1 85 ? -0.033 -5.094 8.559 1.00 96.12 85 LYS A C 1
ATOM 636 O O . LYS A 1 85 ? -0.688 -4.063 8.413 1.00 96.12 85 LYS A O 1
ATOM 641 N N . VAL A 1 86 ? -0.525 -6.313 8.365 1.00 94.88 86 VAL A N 1
ATOM 642 C CA . VAL A 1 86 ? -1.944 -6.638 8.196 1.00 94.88 86 VAL A CA 1
ATOM 643 C C . VAL A 1 86 ? -2.284 -7.725 9.211 1.00 94.88 86 VAL A C 1
ATOM 645 O O . VAL A 1 86 ? -1.679 -8.792 9.187 1.00 94.88 86 VAL A O 1
ATOM 648 N N . ASP A 1 87 ? -3.207 -7.447 10.132 1.00 92.62 87 ASP A N 1
ATOM 649 C CA . ASP A 1 87 ? -3.552 -8.353 11.243 1.00 92.62 87 ASP A CA 1
ATOM 650 C C . ASP A 1 87 ? -2.335 -8.783 12.084 1.00 92.62 87 ASP A C 1
ATOM 652 O O . ASP A 1 87 ? -2.191 -9.923 12.517 1.00 92.62 87 ASP A O 1
ATOM 656 N N . GLY A 1 88 ? -1.409 -7.846 12.300 1.00 90.31 88 GLY A N 1
ATOM 657 C CA . GLY A 1 88 ? -0.186 -8.096 13.065 1.00 90.31 88 GLY A CA 1
ATOM 658 C C . GLY A 1 88 ? 0.895 -8.879 12.310 1.00 90.31 88 GLY A C 1
ATOM 659 O O . GLY A 1 88 ? 1.990 -9.033 12.846 1.00 90.31 88 GLY A O 1
ATOM 660 N N . MET A 1 89 ? 0.634 -9.321 11.076 1.00 92.50 89 MET A N 1
ATOM 661 C CA . MET A 1 89 ? 1.598 -10.029 10.230 1.00 92.50 89 MET A CA 1
ATOM 662 C C . MET A 1 89 ? 2.252 -9.090 9.217 1.00 92.50 89 MET A C 1
ATOM 664 O O . MET A 1 89 ? 1.582 -8.237 8.633 1.00 92.50 89 MET A O 1
ATOM 668 N N . GLU A 1 90 ? 3.551 -9.267 8.975 1.00 92.38 90 GLU A N 1
ATOM 669 C CA . GLU A 1 90 ? 4.256 -8.529 7.924 1.00 92.38 90 GLU A CA 1
ATOM 670 C C . GLU A 1 90 ? 3.758 -8.951 6.530 1.00 92.38 90 GLU A C 1
ATOM 672 O O . GLU A 1 90 ? 3.625 -10.151 6.260 1.00 92.38 90 GLU A O 1
ATOM 677 N N . PRO A 1 91 ? 3.490 -7.997 5.620 1.00 90.81 91 PRO A N 1
ATOM 678 C CA . PRO A 1 91 ? 3.124 -8.322 4.252 1.00 90.81 91 PRO A CA 1
ATOM 679 C C . PRO A 1 91 ? 4.309 -8.952 3.498 1.00 90.81 91 PRO A C 1
ATOM 681 O O . PRO A 1 91 ? 5.476 -8.701 3.819 1.00 90.81 91 PRO A O 1
ATOM 684 N N . PRO A 1 92 ? 4.038 -9.757 2.457 1.00 88.69 92 PRO A N 1
ATOM 685 C CA . PRO A 1 92 ? 5.093 -10.365 1.661 1.00 88.69 92 PRO A CA 1
ATOM 686 C C . PRO A 1 92 ? 5.948 -9.305 0.956 1.00 88.69 92 PRO A C 1
ATOM 688 O O . PRO A 1 92 ? 5.490 -8.221 0.601 1.00 88.69 92 PRO A O 1
ATOM 691 N N . ARG A 1 93 ? 7.220 -9.634 0.705 1.00 86.88 93 ARG A N 1
ATOM 692 C CA . ARG A 1 93 ? 8.102 -8.767 -0.085 1.00 86.88 93 ARG A CA 1
ATOM 693 C C . ARG A 1 93 ? 7.790 -8.917 -1.568 1.00 86.88 93 ARG A C 1
ATOM 695 O O . ARG A 1 93 ? 8.092 -9.945 -2.172 1.00 86.88 93 ARG A O 1
ATOM 702 N N . PHE A 1 94 ? 7.241 -7.865 -2.155 1.00 87.38 94 PHE A N 1
ATOM 703 C CA . PHE A 1 94 ? 6.949 -7.811 -3.583 1.00 87.38 94 PHE A CA 1
ATOM 704 C C . PHE A 1 94 ? 8.224 -7.564 -4.392 1.00 87.38 94 PHE A C 1
ATOM 706 O O . PHE A 1 94 ? 9.099 -6.801 -3.980 1.00 87.38 94 PHE A O 1
ATOM 713 N N . ARG A 1 95 ? 8.351 -8.237 -5.538 1.00 85.38 95 ARG A N 1
ATOM 714 C CA . ARG A 1 95 ? 9.488 -8.069 -6.462 1.00 85.38 95 ARG A CA 1
ATOM 715 C C . ARG A 1 95 ? 9.101 -7.385 -7.770 1.00 85.38 95 ARG A C 1
ATOM 717 O O . ARG A 1 95 ? 9.988 -6.964 -8.497 1.00 85.38 95 ARG A O 1
ATOM 724 N N . ASN A 1 96 ? 7.807 -7.313 -8.057 1.00 87.38 96 ASN A N 1
ATOM 725 C CA . ASN A 1 96 ? 7.227 -6.798 -9.288 1.00 87.38 96 ASN A CA 1
ATOM 726 C C . ASN A 1 96 ? 5.802 -6.288 -9.027 1.00 87.38 96 ASN A C 1
ATOM 728 O O . ASN A 1 96 ? 5.263 -6.435 -7.923 1.00 87.38 96 ASN A O 1
ATOM 732 N N . TYR A 1 97 ? 5.194 -5.710 -10.061 1.00 86.25 97 TYR A N 1
ATOM 733 C CA . TYR A 1 97 ? 3.831 -5.196 -10.005 1.00 86.25 97 TYR A CA 1
ATOM 734 C C . TYR A 1 97 ? 2.784 -6.297 -9.798 1.00 86.25 97 TYR A C 1
ATOM 736 O O . TYR A 1 97 ? 1.809 -6.078 -9.082 1.00 86.25 97 TYR A O 1
ATOM 744 N N . GLU A 1 98 ? 2.970 -7.488 -10.370 1.00 89.19 98 GLU A N 1
ATOM 745 C CA . GLU A 1 98 ? 1.995 -8.577 -10.265 1.00 89.19 98 GLU A CA 1
ATOM 746 C C . GLU A 1 98 ? 1.761 -8.985 -8.809 1.00 89.19 98 GLU A C 1
ATOM 748 O O . GLU A 1 98 ? 0.613 -9.110 -8.387 1.00 89.19 98 GLU A O 1
ATOM 753 N N . GLY A 1 99 ? 2.827 -9.092 -8.008 1.00 90.19 99 GLY A N 1
ATOM 754 C CA . GLY A 1 99 ? 2.699 -9.387 -6.581 1.00 90.19 99 GLY A CA 1
ATOM 755 C C . GLY A 1 99 ? 1.952 -8.291 -5.814 1.00 90.19 99 GLY A C 1
ATOM 756 O O . GLY A 1 99 ? 1.144 -8.592 -4.936 1.00 90.19 99 GLY A O 1
ATOM 757 N N . VAL A 1 100 ? 2.185 -7.021 -6.165 1.00 90.38 100 VAL A N 1
ATOM 758 C CA . VAL A 1 100 ? 1.460 -5.880 -5.582 1.00 90.38 100 VAL A CA 1
ATOM 759 C C . VAL A 1 100 ? -0.021 -5.944 -5.956 1.00 90.38 100 VAL A C 1
ATOM 761 O O . VAL A 1 100 ? -0.881 -5.794 -5.091 1.00 90.38 100 VAL A O 1
ATOM 764 N N . ARG A 1 101 ? -0.334 -6.205 -7.228 1.00 90.75 101 ARG A N 1
ATOM 765 C CA . ARG A 1 101 ? -1.707 -6.330 -7.728 1.00 90.75 101 ARG A CA 1
ATOM 766 C C . ARG A 1 101 ? -2.460 -7.457 -7.023 1.00 90.75 101 ARG A C 1
ATOM 768 O O . ARG A 1 101 ? -3.587 -7.243 -6.587 1.00 90.75 101 ARG A O 1
ATOM 775 N N . ASP A 1 102 ? -1.846 -8.628 -6.894 1.00 93.00 102 ASP A N 1
ATOM 776 C CA . ASP A 1 102 ? -2.474 -9.795 -6.269 1.00 93.00 102 ASP A CA 1
ATOM 777 C C . ASP A 1 102 ? -2.719 -9.561 -4.768 1.00 93.00 102 ASP A C 1
ATOM 779 O O . ASP A 1 102 ? -3.765 -9.935 -4.238 1.00 93.00 102 ASP A O 1
ATOM 783 N N . PHE A 1 103 ? -1.811 -8.854 -4.089 1.00 93.25 103 PHE A N 1
ATOM 784 C CA . PHE A 1 103 ? -2.027 -8.410 -2.712 1.00 93.25 103 PHE A CA 1
ATOM 785 C C . PHE A 1 103 ? -3.173 -7.398 -2.598 1.00 93.25 103 PHE A C 1
ATOM 787 O O . PHE A 1 103 ? -4.036 -7.531 -1.728 1.00 93.25 103 PHE A O 1
ATOM 794 N N . LEU A 1 104 ? -3.227 -6.417 -3.504 1.00 91.88 104 LEU A N 1
ATOM 795 C CA . LEU A 1 104 ? -4.293 -5.414 -3.539 1.00 91.88 104 LEU A CA 1
ATOM 796 C C . LEU A 1 104 ? -5.668 -6.013 -3.847 1.00 91.88 104 LEU A C 1
ATOM 798 O O . LEU A 1 104 ? -6.665 -5.543 -3.301 1.00 91.88 104 LEU A O 1
ATOM 802 N N . ALA A 1 105 ? -5.729 -7.077 -4.651 1.00 91.94 105 ALA A N 1
ATOM 803 C CA . ALA A 1 105 ? -6.960 -7.822 -4.915 1.00 91.94 105 ALA A CA 1
ATOM 804 C C . ALA A 1 105 ? -7.566 -8.445 -3.640 1.00 91.94 105 ALA A C 1
ATOM 806 O O . ALA A 1 105 ? -8.767 -8.714 -3.592 1.00 91.94 105 ALA A O 1
ATOM 807 N N . GLY A 1 106 ? -6.762 -8.620 -2.584 1.00 91.00 106 GLY A N 1
ATOM 808 C CA . GLY A 1 106 ? -7.214 -9.039 -1.257 1.00 91.00 106 GLY A CA 1
ATOM 809 C C . GLY A 1 106 ? -7.981 -7.965 -0.473 1.00 91.00 106 GLY A C 1
ATOM 810 O O . GLY A 1 106 ? -8.505 -8.263 0.605 1.00 91.00 106 GLY A O 1
ATOM 811 N N . PHE A 1 107 ? -8.068 -6.730 -0.975 1.00 92.44 107 PHE A N 1
ATOM 812 C CA . PHE A 1 107 ? -8.835 -5.645 -0.364 1.00 92.44 107 PHE A CA 1
ATOM 813 C C . PHE A 1 107 ? -10.066 -5.290 -1.195 1.00 92.44 107 PHE A C 1
ATOM 815 O O . PHE A 1 107 ? -10.038 -5.220 -2.422 1.00 92.44 107 PHE A O 1
ATOM 822 N N . LYS A 1 108 ? -11.171 -4.981 -0.511 1.00 92.56 108 LYS A N 1
ATOM 823 C CA . LYS A 1 108 ? -12.344 -4.391 -1.166 1.00 92.56 108 LYS A CA 1
ATOM 824 C C . LYS A 1 108 ? -12.009 -2.960 -1.584 1.00 92.56 108 LYS A C 1
ATOM 826 O O . LYS A 1 108 ? -11.320 -2.260 -0.848 1.00 92.56 108 LYS A O 1
ATOM 831 N N . GLY A 1 109 ? -12.583 -2.475 -2.687 1.00 91.56 109 GLY A N 1
ATOM 832 C CA . GLY A 1 109 ? -12.322 -1.111 -3.179 1.00 91.56 109 GLY A CA 1
ATOM 833 C C . GLY A 1 109 ? -12.500 -0.023 -2.109 1.00 91.56 109 GLY A C 1
ATOM 834 O O . GLY A 1 109 ? -11.626 0.819 -1.935 1.00 91.56 109 GLY A O 1
ATOM 835 N N . LYS A 1 110 ? -13.565 -0.108 -1.297 1.00 92.62 110 LYS A N 1
ATOM 836 C CA . LYS A 1 110 ? -13.796 0.814 -0.167 1.00 92.62 110 LYS A CA 1
ATOM 837 C C . LYS A 1 110 ? -12.717 0.762 0.920 1.00 92.62 110 LYS A C 1
ATOM 839 O O . LYS A 1 110 ? -12.442 1.773 1.558 1.00 92.62 110 LYS A O 1
ATOM 844 N N . ASP A 1 111 ? -12.134 -0.409 1.151 1.00 94.69 111 ASP A N 1
ATOM 845 C CA . ASP A 1 111 ? -11.088 -0.617 2.151 1.00 94.69 111 ASP A CA 1
ATOM 846 C C . ASP A 1 111 ? -9.749 -0.107 1.614 1.00 94.69 111 ASP A C 1
ATOM 848 O O . ASP A 1 111 ? -9.025 0.582 2.328 1.00 94.69 111 ASP A O 1
ATOM 852 N N . TYR A 1 112 ? -9.487 -0.306 0.320 1.00 94.25 112 TYR A N 1
ATOM 853 C CA . TYR A 1 112 ? -8.355 0.315 -0.357 1.00 94.25 112 TYR A CA 1
ATOM 854 C C . TYR A 1 112 ? -8.423 1.849 -0.321 1.00 94.25 112 TYR A C 1
ATOM 856 O O . TYR A 1 112 ? -7.425 2.498 -0.023 1.00 94.25 112 TYR A O 1
ATOM 864 N N . THR A 1 113 ? -9.602 2.454 -0.512 1.00 94.12 113 THR A N 1
ATOM 865 C CA . THR A 1 113 ? -9.769 3.911 -0.355 1.00 94.12 113 THR A CA 1
ATOM 866 C C . THR A 1 113 ? -9.392 4.390 1.048 1.00 94.12 113 THR A C 1
ATOM 868 O O . THR A 1 113 ? -8.794 5.454 1.187 1.00 94.12 113 THR A O 1
ATOM 871 N N . LYS A 1 114 ? -9.711 3.624 2.099 1.00 94.44 114 LYS A N 1
ATOM 872 C CA . LYS A 1 114 ? -9.310 3.967 3.472 1.00 94.44 114 LYS A CA 1
ATOM 873 C C . LYS A 1 114 ? -7.791 3.908 3.655 1.00 94.44 114 LYS A C 1
ATOM 875 O O . LYS A 1 114 ? -7.226 4.811 4.262 1.00 94.44 114 LYS A O 1
ATOM 880 N N . ILE A 1 115 ? -7.147 2.879 3.103 1.00 95.25 115 ILE A N 1
ATOM 881 C CA . ILE A 1 115 ? -5.685 2.720 3.107 1.00 95.25 115 ILE A CA 1
ATOM 882 C C . ILE A 1 115 ? -5.019 3.892 2.365 1.00 95.25 115 ILE A C 1
ATOM 884 O O . ILE A 1 115 ? -4.102 4.509 2.897 1.00 95.25 115 ILE A O 1
ATOM 888 N N . LYS A 1 116 ? -5.526 4.266 1.182 1.00 94.88 116 LYS A N 1
ATOM 889 C CA . LYS A 1 116 ? -5.036 5.422 0.409 1.00 94.88 116 LYS A CA 1
ATOM 890 C C . LYS A 1 116 ? -5.130 6.731 1.198 1.00 94.88 116 LYS A C 1
ATOM 892 O O . LYS A 1 116 ? -4.165 7.479 1.246 1.00 94.88 116 LYS A O 1
ATOM 897 N N . LYS A 1 117 ? -6.258 6.981 1.868 1.00 94.06 117 LYS A N 1
ATOM 898 C CA . LYS A 1 117 ? -6.429 8.176 2.711 1.00 94.06 117 LYS A CA 1
ATOM 899 C C . LYS A 1 117 ? -5.455 8.208 3.886 1.00 94.06 117 LYS A C 1
ATOM 901 O O . LYS A 1 117 ? -4.947 9.269 4.225 1.00 94.06 117 LYS A O 1
ATOM 906 N N . LEU A 1 118 ? -5.204 7.059 4.517 1.00 94.56 118 LEU A N 1
ATOM 907 C CA . LEU A 1 118 ? -4.210 6.964 5.585 1.00 94.56 118 LEU A CA 1
ATOM 908 C C . LEU A 1 118 ? -2.803 7.278 5.054 1.00 94.56 118 LEU A C 1
ATOM 910 O O . LEU A 1 118 ? -2.076 8.039 5.683 1.00 94.56 118 LEU A O 1
ATOM 914 N N . PHE A 1 119 ? -2.453 6.752 3.881 1.00 95.19 119 PHE A N 1
ATOM 915 C CA . PHE A 1 119 ? -1.201 7.074 3.201 1.00 95.19 119 PHE A CA 1
ATOM 916 C C . PHE A 1 119 ? -1.054 8.576 2.917 1.00 95.19 119 PHE A C 1
ATOM 918 O O . PHE A 1 119 ? -0.033 9.156 3.269 1.00 95.19 119 PHE A O 1
ATOM 925 N N . GLU A 1 120 ? -2.067 9.224 2.337 1.00 93.31 120 GLU A N 1
ATOM 926 C CA . GLU A 1 120 ? -2.046 10.671 2.052 1.00 93.31 120 GLU A CA 1
ATOM 927 C C . GLU A 1 120 ? -1.867 11.488 3.342 1.00 93.31 120 GLU A C 1
ATOM 929 O O . GLU A 1 120 ? -1.056 12.409 3.403 1.00 93.31 120 GLU A O 1
ATOM 934 N N . LYS A 1 121 ? -2.563 11.090 4.413 1.00 92.19 121 LYS A N 1
ATOM 935 C CA . LYS A 1 121 ? -2.480 11.733 5.729 1.00 92.19 121 LYS A CA 1
ATOM 936 C C . LYS A 1 121 ? -1.102 11.596 6.383 1.00 92.19 121 LYS A C 1
ATOM 938 O O . LYS A 1 121 ? -0.673 12.512 7.074 1.00 92.19 121 LYS A O 1
ATOM 943 N N . LEU A 1 122 ? -0.437 10.453 6.204 1.00 92.06 122 LEU A N 1
ATOM 944 C CA . LEU A 1 122 ? 0.905 10.204 6.738 1.00 92.06 122 LEU A CA 1
ATOM 945 C C . LEU A 1 122 ? 1.984 11.006 6.004 1.00 92.06 122 LEU A C 1
ATOM 947 O O . LEU A 1 122 ? 2.966 11.366 6.633 1.00 92.06 122 LEU A O 1
ATOM 951 N N . ASN A 1 123 ? 1.802 11.286 4.710 1.00 90.12 123 ASN A N 1
ATOM 952 C CA . ASN A 1 123 ? 2.837 11.876 3.852 1.00 90.12 123 ASN A CA 1
ATOM 953 C C . ASN A 1 123 ? 2.593 13.354 3.493 1.00 90.12 123 ASN A C 1
ATOM 955 O O . ASN A 1 123 ? 3.299 13.907 2.659 1.00 90.12 123 ASN A O 1
ATOM 959 N N . GLY A 1 124 ? 1.610 14.006 4.121 1.00 74.75 124 GLY A N 1
ATOM 960 C CA . GLY A 1 124 ? 1.428 15.459 4.024 1.00 74.75 124 GLY A CA 1
ATOM 961 C C . GLY A 1 124 ? 0.612 15.969 2.831 1.00 74.75 124 GLY A C 1
ATOM 962 O O . GLY A 1 124 ? 0.337 17.161 2.782 1.00 74.75 124 GLY A O 1
ATOM 963 N N . ASP A 1 125 ? 0.117 15.105 1.940 1.00 59.34 125 ASP A N 1
ATOM 964 C CA . ASP A 1 125 ? -0.773 15.495 0.822 1.00 59.34 125 ASP A CA 1
ATO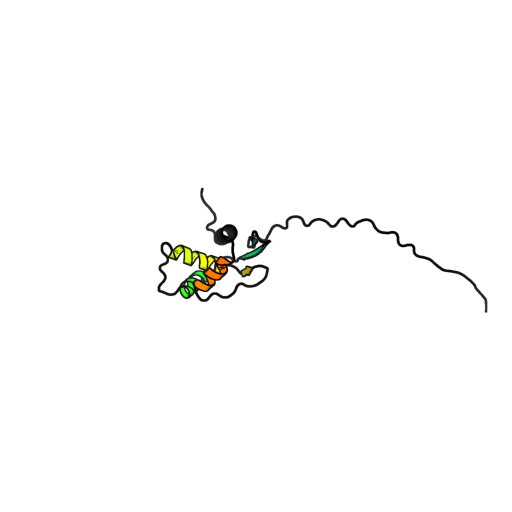M 965 C C . ASP A 1 125 ? -2.252 15.669 1.247 1.00 59.34 125 ASP A C 1
ATOM 967 O O . ASP A 1 125 ? -3.169 15.727 0.429 1.00 59.34 125 ASP A O 1
ATOM 971 N N . GLY A 1 126 ? -2.509 15.723 2.556 1.00 51.72 126 GLY A N 1
ATOM 972 C CA . GLY A 1 126 ? -3.843 15.731 3.153 1.00 51.72 126 GLY A CA 1
ATOM 973 C C . GLY A 1 126 ? -4.477 17.104 3.397 1.00 51.72 126 GLY A C 1
ATOM 974 O O . GLY A 1 126 ? -5.484 17.144 4.104 1.00 51.72 126 GLY A O 1
ATOM 975 N N . GLU A 1 127 ? -3.939 18.208 2.864 1.00 43.41 127 GLU A N 1
ATOM 976 C CA . GLU A 1 127 ? -4.545 19.545 3.009 1.00 43.41 127 GLU A CA 1
ATOM 977 C C . GLU A 1 127 ? -4.862 20.236 1.663 1.00 43.41 127 GLU A C 1
ATOM 979 O O . GLU A 1 127 ? -4.010 20.867 1.044 1.00 43.41 127 GLU A O 1
ATOM 984 N N . GLY A 1 128 ? -6.155 20.171 1.293 1.00 40.12 128 GLY A N 1
ATOM 985 C CA . GLY A 1 128 ? -6.909 21.137 0.463 1.00 40.12 128 GLY A CA 1
ATOM 986 C C . GLY A 1 128 ? -7.163 20.723 -0.996 1.00 40.12 128 GLY A C 1
ATOM 987 O O . GLY A 1 128 ? -6.228 20.402 -1.712 1.00 40.12 128 GLY A O 1
ATOM 988 N N . ASN A 1 129 ? -8.363 20.745 -1.590 1.00 40.19 129 ASN A N 1
ATOM 989 C CA . ASN A 1 129 ? -9.762 21.077 -1.256 1.00 40.19 129 ASN A CA 1
ATOM 990 C C . ASN A 1 129 ? -10.608 20.408 -2.381 1.00 40.19 129 ASN A C 1
ATOM 992 O O . ASN A 1 129 ? -10.103 20.225 -3.489 1.00 40.19 129 ASN A O 1
ATOM 996 N N . ALA A 1 130 ? -11.773 19.803 -2.132 1.00 36.84 130 ALA A N 1
ATOM 997 C CA . ALA A 1 130 ? -13.081 20.476 -2.072 1.00 36.84 130 ALA A CA 1
ATOM 998 C C . ALA A 1 130 ? -13.330 21.442 -3.244 1.00 36.84 130 ALA A C 1
ATOM 1000 O O . ALA A 1 130 ? -12.612 22.460 -3.335 1.00 36.84 130 ALA A O 1
#

Organism: NCBI:txid1157490

Solvent-accessible surface area (backbone atoms only — not comparable to full-atom values): 8419 Å² total; per-residue (Å²): 137,88,89,86,82,90,86,84,91,84,86,83,84,79,79,85,77,76,85,80,80,73,79,76,84,69,86,73,80,68,59,92,52,46,49,76,37,92,86,68,48,40,39,32,46,54,62,79,53,90,61,52,61,59,51,46,50,62,35,60,37,96,85,62,57,77,54,75,74,33,36,56,52,52,51,52,46,51,54,57,69,27,46,55,23,50,69,85,37,70,66,81,87,65,70,38,59,68,54,48,51,60,56,52,68,76,46,56,73,74,41,47,52,52,52,52,52,50,48,32,57,58,65,69,76,66,76,89,77,137

Nearest PDB structures (foldseek):
  2ob9-assembly1_A  TM=6.245E-01  e=3.781E-01  Byrnievirus HK97

pLDDT: mean 79.66, std 18.02, range [36.84, 96.94]

Sequence (130 aa):
MQAQEFNPQVVVETTPDAPVSVPVPTSQELPFNQVRLSDGRLVEMREMIGSDEMIVAGQLGGVFEPNGAGAVIFQSCLIVRTIVKVDGMEPPRFRNYEGVRDFLAGFKGKDYTKIKKLFEKLNGDGEGNA

Mean predicted aligned error: 12.81 Å